Protein AF-A0A6H9LTC9-F1 (afdb_monomer)

Secondary structure (DSSP, 8-state):
-PPPEEEEHHHHHHHHHHHHHIIIIIHHHHHHHHHHHHHTS-SSS-HHHHHHHHHHHHHHHHHHHHHHHHHHEEEE-GGGS-SSS--TTEEEEEEETTT--EEEEEEE-GGG-BGGGTEEETTSHHHHHHTT--TTPEEEEEETTEEEEEEEEEEEE---

Structure (mmCIF, N/CA/C/O backbone):
data_AF-A0A6H9LTC9-F1
#
_entry.id   AF-A0A6H9LTC9-F1
#
loop_
_atom_site.group_PDB
_atom_site.id
_atom_site.type_symbol
_atom_site.label_atom_id
_atom_site.label_alt_id
_atom_site.label_comp_id
_atom_site.label_asym_id
_atom_site.label_entity_id
_atom_site.label_seq_id
_atom_site.pdbx_PDB_ins_code
_atom_site.Cartn_x
_atom_site.Cartn_y
_atom_site.Cartn_z
_atom_site.occupancy
_atom_site.B_iso_or_equiv
_atom_site.auth_seq_id
_atom_site.auth_comp_id
_atom_site.auth_asym_id
_atom_site.auth_atom_id
_atom_site.pdbx_PDB_model_num
ATOM 1 N N . MET A 1 1 ? 16.673 -10.947 12.892 1.00 46.12 1 MET A N 1
ATOM 2 C CA . MET A 1 1 ? 15.208 -11.136 12.839 1.00 46.12 1 MET A CA 1
ATOM 3 C C . MET A 1 1 ? 14.742 -10.571 11.511 1.00 46.12 1 MET A C 1
ATOM 5 O O . MET A 1 1 ? 14.907 -9.379 11.304 1.00 46.12 1 MET A O 1
ATOM 9 N N . SER A 1 2 ? 14.303 -11.404 10.569 1.00 60.75 2 SER A N 1
ATOM 10 C CA . SER A 1 2 ? 13.714 -10.909 9.320 1.00 60.75 2 SER A CA 1
ATOM 11 C C . SER A 1 2 ? 12.396 -10.201 9.637 1.00 60.75 2 SER A C 1
ATOM 13 O O . SER A 1 2 ? 11.565 -10.743 10.365 1.00 60.75 2 SER A O 1
ATOM 15 N N . GLU A 1 3 ? 12.220 -8.985 9.125 1.00 79.88 3 GLU A N 1
ATOM 16 C CA . GLU A 1 3 ? 10.956 -8.258 9.236 1.00 79.88 3 GLU A CA 1
ATOM 17 C C . GLU A 1 3 ? 9.865 -9.049 8.500 1.00 79.88 3 GLU A C 1
ATOM 19 O O . GLU A 1 3 ? 10.003 -9.361 7.314 1.00 79.88 3 GLU A O 1
ATOM 24 N N . LYS A 1 4 ? 8.829 -9.463 9.236 1.00 85.62 4 LYS A N 1
ATOM 25 C CA . LYS A 1 4 ? 7.678 -10.185 8.687 1.00 85.62 4 LYS A CA 1
ATOM 26 C C . LYS A 1 4 ? 6.712 -9.176 8.088 1.00 85.62 4 LYS A C 1
ATOM 28 O O . LYS A 1 4 ? 6.382 -8.187 8.739 1.00 85.62 4 LYS A O 1
ATOM 33 N N . LEU A 1 5 ? 6.239 -9.462 6.882 1.00 89.12 5 LEU A N 1
ATOM 34 C CA . LEU A 1 5 ? 5.215 -8.662 6.224 1.00 89.12 5 LEU A CA 1
ATOM 35 C C . LEU A 1 5 ? 3.867 -9.326 6.446 1.00 89.12 5 LEU A C 1
ATOM 37 O O . LEU A 1 5 ? 3.747 -10.539 6.301 1.00 89.12 5 LEU A O 1
ATOM 41 N N . PHE A 1 6 ? 2.858 -8.546 6.797 1.00 89.69 6 PHE A N 1
ATOM 42 C CA . PHE A 1 6 ? 1.506 -9.050 6.988 1.00 89.69 6 PHE A CA 1
ATOM 43 C C . PHE A 1 6 ? 0.614 -8.493 5.898 1.00 89.69 6 PHE A C 1
ATOM 45 O O . PHE A 1 6 ? 0.638 -7.289 5.648 1.00 89.69 6 PHE A O 1
ATOM 52 N N . MET A 1 7 ? -0.159 -9.363 5.258 1.00 91.69 7 MET A N 1
ATOM 53 C CA . MET A 1 7 ? -1.140 -8.941 4.267 1.00 91.69 7 MET A CA 1
ATOM 54 C C . MET A 1 7 ? -2.256 -9.957 4.091 1.00 91.69 7 MET A C 1
ATOM 56 O O . MET A 1 7 ? -2.167 -11.093 4.559 1.00 91.69 7 MET A O 1
ATOM 60 N N . SER A 1 8 ? -3.302 -9.554 3.384 1.00 92.00 8 SER A N 1
ATOM 61 C CA . SER A 1 8 ? -4.426 -10.419 3.077 1.00 92.00 8 SER A CA 1
ATOM 62 C C . SER A 1 8 ? -4.072 -11.454 2.008 1.00 92.00 8 SER A C 1
ATOM 64 O O . SER A 1 8 ? -3.098 -11.322 1.257 1.00 92.00 8 SER A O 1
ATOM 66 N N . LYS A 1 9 ? -4.905 -12.495 1.899 1.00 91.31 9 LYS A N 1
ATOM 67 C CA . LYS A 1 9 ? -4.814 -13.472 0.804 1.00 91.31 9 LYS A CA 1
ATOM 68 C C . LYS A 1 9 ? -4.931 -12.796 -0.565 1.00 91.31 9 LYS A C 1
ATOM 70 O O . LYS A 1 9 ? -4.177 -13.136 -1.472 1.00 91.31 9 LYS A O 1
ATOM 75 N N . GLU A 1 10 ? -5.830 -11.825 -0.694 1.00 89.69 10 GLU A N 1
ATOM 76 C CA . GLU A 1 10 ? -6.017 -11.042 -1.918 1.00 89.69 10 GLU A CA 1
ATOM 77 C C . GLU A 1 10 ? -4.783 -10.192 -2.239 1.00 89.69 10 GLU A C 1
ATOM 79 O O . GLU A 1 10 ? -4.329 -10.181 -3.381 1.00 89.69 10 GLU A O 1
ATOM 84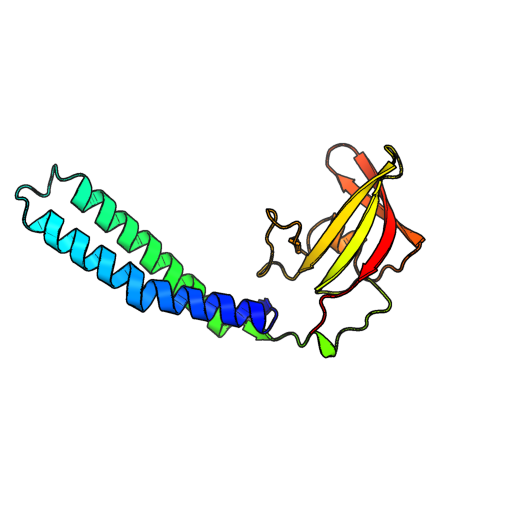 N N . GLY A 1 11 ? -4.190 -9.534 -1.237 1.00 91.12 11 GLY A N 1
ATOM 85 C CA . GLY A 1 11 ? -2.954 -8.763 -1.395 1.00 91.12 11 GLY A CA 1
ATOM 86 C C . GLY A 1 11 ? -1.803 -9.623 -1.913 1.00 91.12 11 GLY A C 1
ATOM 87 O O . GLY A 1 11 ? -1.127 -9.258 -2.877 1.00 91.12 11 GLY A O 1
ATOM 88 N N . ARG A 1 12 ? -1.639 -10.831 -1.358 1.00 93.62 12 ARG A N 1
ATOM 89 C CA . ARG A 1 12 ? -0.637 -11.784 -1.852 1.00 93.62 12 ARG A CA 1
ATOM 90 C C . ARG A 1 12 ? -0.916 -12.207 -3.292 1.00 93.62 12 ARG A C 1
ATOM 92 O O . ARG A 1 12 ? 0.010 -12.239 -4.097 1.00 93.62 12 ARG A O 1
ATOM 99 N N . GLN A 1 13 ? -2.170 -12.512 -3.623 1.00 93.94 13 GLN A N 1
ATOM 100 C CA . GLN A 1 13 ? -2.556 -12.894 -4.983 1.00 93.94 13 GLN A CA 1
ATOM 101 C C . GLN A 1 13 ? -2.289 -11.772 -5.992 1.00 93.94 13 GLN A C 1
ATOM 103 O O . GLN A 1 13 ? -1.823 -12.054 -7.095 1.00 93.94 13 GLN A O 1
ATOM 108 N N . LYS A 1 14 ? -2.523 -10.507 -5.617 1.00 93.25 14 LYS A N 1
ATOM 109 C CA . LYS A 1 14 ? -2.172 -9.343 -6.445 1.00 93.25 14 LYS A CA 1
ATOM 110 C C . LYS A 1 14 ? -0.667 -9.289 -6.720 1.00 93.25 14 LYS A C 1
ATOM 112 O O . LYS A 1 14 ? -0.282 -9.182 -7.881 1.00 93.25 14 LYS A O 1
ATOM 117 N N . LEU A 1 15 ? 0.176 -9.464 -5.697 1.00 94.56 15 LEU A N 1
ATOM 118 C CA . LEU A 1 15 ? 1.634 -9.522 -5.875 1.00 94.56 15 LEU A CA 1
ATOM 119 C C . LEU A 1 15 ? 2.081 -10.705 -6.747 1.00 94.56 15 LEU A C 1
ATOM 121 O O . LEU A 1 15 ? 2.972 -10.560 -7.583 1.00 94.56 15 LEU A O 1
ATOM 125 N N . GLU A 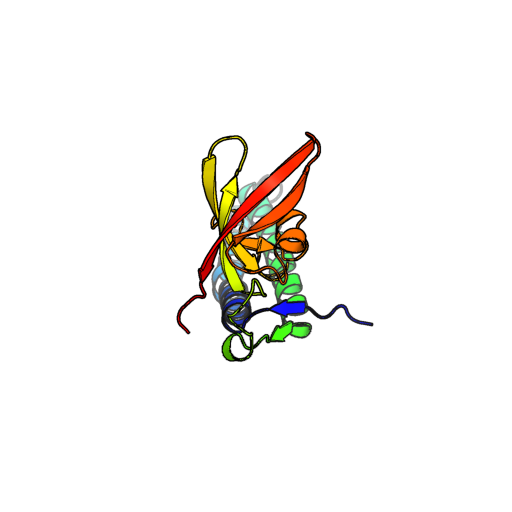1 16 ? 1.477 -11.883 -6.579 1.00 95.88 16 GLU A N 1
ATOM 126 C CA . GLU A 1 16 ? 1.777 -13.061 -7.404 1.00 95.88 16 GLU A CA 1
ATOM 127 C C . GLU A 1 16 ? 1.370 -12.840 -8.871 1.00 95.88 16 GLU A C 1
ATOM 129 O O . GLU A 1 16 ? 2.118 -13.206 -9.785 1.00 95.88 16 GLU A O 1
ATOM 134 N N . ALA A 1 17 ? 0.219 -12.205 -9.110 1.00 97.00 17 ALA A N 1
ATOM 135 C CA . ALA A 1 17 ? -0.252 -11.844 -10.442 1.00 97.00 17 ALA A CA 1
ATOM 136 C C . ALA A 1 17 ? 0.649 -10.789 -11.102 1.00 97.00 17 ALA A C 1
ATOM 138 O O . ALA A 1 17 ? 1.024 -10.949 -12.267 1.00 97.00 17 ALA A O 1
ATOM 139 N N . GLU A 1 18 ? 1.054 -9.759 -10.357 1.00 95.69 18 GLU A N 1
ATOM 140 C CA . GLU A 1 18 ? 1.999 -8.744 -10.825 1.00 95.69 18 GLU A CA 1
ATOM 141 C C . GLU A 1 18 ? 3.350 -9.373 -11.174 1.00 95.69 18 GLU A C 1
ATOM 143 O O . GLU A 1 18 ? 3.849 -9.195 -12.285 1.00 95.69 18 GLU A O 1
ATOM 148 N N . LEU A 1 19 ? 3.904 -10.208 -10.289 1.00 97.50 19 LEU A N 1
ATOM 149 C CA . LEU A 1 19 ? 5.154 -10.921 -10.547 1.00 97.50 19 LEU A CA 1
ATOM 150 C C . LEU A 1 19 ? 5.073 -11.784 -11.810 1.00 97.50 19 LEU A C 1
ATOM 152 O O . LEU A 1 19 ? 6.032 -11.853 -12.584 1.00 97.50 19 LEU A O 1
ATOM 156 N N . LYS A 1 20 ? 3.937 -12.457 -12.022 1.00 97.81 20 LYS A N 1
ATOM 157 C CA . LYS A 1 20 ? 3.699 -13.266 -13.219 1.00 97.81 20 LYS A CA 1
ATOM 158 C C . LYS A 1 20 ? 3.694 -12.388 -14.471 1.00 97.81 20 LYS A C 1
ATOM 160 O O . LYS A 1 20 ? 4.383 -12.721 -15.434 1.00 97.81 20 L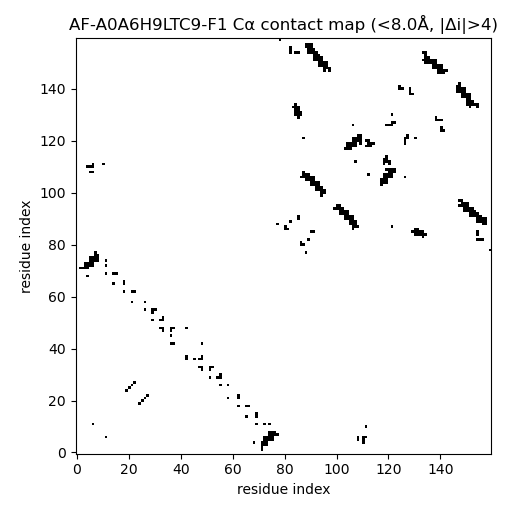YS A O 1
ATOM 165 N N . LYS A 1 21 ? 2.981 -11.260 -14.454 1.00 97.75 21 LYS A N 1
ATOM 166 C CA . LYS A 1 21 ? 2.961 -10.305 -15.571 1.00 97.75 21 LYS A CA 1
ATOM 167 C C . LYS A 1 21 ? 4.370 -9.788 -15.885 1.00 97.75 21 LYS A C 1
ATOM 169 O O . LYS A 1 21 ? 4.820 -9.905 -17.023 1.00 97.75 21 LYS A O 1
ATOM 174 N N . LEU A 1 22 ? 5.103 -9.339 -14.867 1.00 97.44 22 LEU A N 1
ATOM 175 C CA . LEU A 1 22 ? 6.466 -8.831 -15.021 1.00 97.44 22 LEU A CA 1
ATOM 176 C C . LEU A 1 22 ? 7.401 -9.872 -15.655 1.00 97.44 22 LEU A C 1
ATOM 178 O O . LEU A 1 22 ? 8.175 -9.554 -16.555 1.00 97.44 22 LEU A O 1
ATOM 182 N N . LYS A 1 23 ? 7.319 -11.136 -15.219 1.00 97.19 23 LYS A N 1
ATOM 183 C CA . LYS A 1 23 ? 8.203 -12.210 -15.699 1.00 97.19 23 LYS A CA 1
ATOM 184 C C . LYS A 1 23 ? 7.865 -12.731 -17.088 1.00 97.19 23 LYS A C 1
ATOM 186 O O . LYS A 1 23 ? 8.784 -13.043 -17.842 1.00 97.19 23 LYS A O 1
ATOM 191 N N . TYR A 1 24 ? 6.581 -12.912 -17.381 1.00 97.31 24 TYR A N 1
ATOM 192 C CA . TYR A 1 24 ? 6.138 -13.658 -18.561 1.00 97.31 24 TYR A CA 1
ATOM 193 C C . TYR A 1 24 ? 5.576 -12.772 -19.671 1.00 97.31 24 TYR A C 1
ATOM 195 O O . TYR A 1 24 ? 5.461 -13.243 -20.799 1.00 97.31 24 TYR A O 1
ATOM 203 N N . THR A 1 25 ? 5.277 -11.507 -19.378 1.00 96.88 25 THR A N 1
ATOM 204 C CA . THR A 1 25 ? 4.773 -10.541 -20.359 1.00 96.88 25 THR A CA 1
ATOM 205 C C . THR A 1 25 ? 5.779 -9.415 -20.563 1.00 96.88 25 THR A C 1
ATOM 207 O O . THR A 1 25 ? 6.313 -9.260 -21.660 1.00 96.88 25 THR A O 1
ATOM 210 N N . ASP A 1 26 ? 6.101 -8.677 -19.500 1.00 96.62 26 ASP A N 1
ATOM 211 C CA . ASP A 1 26 ? 6.808 -7.400 -19.640 1.00 96.62 26 ASP A CA 1
ATOM 212 C C . ASP A 1 26 ? 8.312 -7.599 -19.903 1.00 96.62 26 ASP A C 1
ATOM 214 O O . ASP A 1 26 ? 8.871 -7.016 -20.831 1.00 96.62 26 ASP A O 1
ATOM 218 N N . ARG A 1 27 ? 8.977 -8.494 -19.157 1.00 97.19 27 ARG A N 1
ATOM 219 C CA . ARG A 1 27 ? 10.399 -8.817 -19.371 1.00 97.19 27 ARG A CA 1
ATOM 220 C C . ARG A 1 27 ? 10.675 -9.333 -20.797 1.00 97.19 27 ARG A C 1
ATOM 222 O O . ARG A 1 27 ? 11.600 -8.812 -21.422 1.00 97.19 27 ARG A O 1
ATOM 229 N N . PRO A 1 28 ? 9.934 -10.319 -21.350 1.00 97.50 28 PRO A N 1
ATOM 230 C CA . PRO A 1 28 ? 10.129 -10.745 -22.737 1.00 97.50 28 PRO A CA 1
ATOM 231 C C . PRO A 1 28 ? 9.896 -9.626 -23.757 1.00 97.50 28 PRO A C 1
ATOM 233 O O . PRO A 1 28 ? 10.648 -9.539 -24.727 1.00 97.50 28 PRO A O 1
ATOM 236 N N . ALA A 1 29 ? 8.899 -8.762 -23.531 1.00 96.75 29 ALA A N 1
ATOM 237 C CA . ALA A 1 29 ? 8.623 -7.626 -24.408 1.00 96.75 29 ALA A CA 1
ATOM 238 C C . ALA A 1 29 ? 9.810 -6.650 -24.460 1.00 96.75 29 ALA A C 1
ATOM 240 O O . ALA A 1 29 ? 10.278 -6.325 -25.550 1.00 96.75 29 ALA A O 1
ATOM 241 N N . ILE A 1 30 ? 10.373 -6.288 -23.303 1.00 95.69 30 ILE A N 1
ATOM 242 C CA . ILE A 1 30 ? 11.552 -5.410 -23.218 1.00 95.69 30 ILE A CA 1
ATOM 243 C C . ILE A 1 30 ? 12.779 -6.060 -23.863 1.00 95.69 30 ILE A C 1
ATOM 245 O O . ILE A 1 30 ? 13.534 -5.407 -24.577 1.00 95.69 30 ILE A O 1
ATOM 249 N N . VAL A 1 31 ? 12.993 -7.365 -23.666 1.00 95.25 31 VAL A N 1
ATOM 250 C CA . VAL A 1 31 ? 14.107 -8.076 -24.321 1.00 95.25 31 VAL A CA 1
ATOM 251 C C . VAL A 1 31 ? 13.966 -8.040 -25.846 1.00 95.25 31 VAL A C 1
ATOM 253 O O . VAL A 1 31 ? 14.963 -7.860 -26.550 1.00 95.25 31 VAL A O 1
ATOM 256 N N . ALA A 1 32 ? 12.745 -8.184 -26.367 1.00 95.25 32 ALA A N 1
ATOM 257 C CA . ALA A 1 32 ? 12.479 -8.065 -27.796 1.00 95.25 32 ALA A CA 1
ATOM 258 C C . ALA A 1 32 ? 12.713 -6.633 -28.308 1.00 95.25 32 ALA A C 1
ATOM 260 O O . ALA A 1 32 ? 13.285 -6.463 -29.382 1.00 95.25 32 ALA A O 1
ATOM 261 N N . GLU A 1 33 ? 12.327 -5.617 -27.537 1.00 93.50 33 GLU A N 1
ATOM 262 C CA . GLU A 1 33 ? 12.567 -4.205 -27.849 1.00 93.50 33 GLU A CA 1
ATOM 263 C C . GLU A 1 33 ? 14.062 -3.871 -27.897 1.00 93.50 33 GLU A C 1
ATOM 265 O O . GLU A 1 33 ? 14.537 -3.350 -28.903 1.00 93.50 33 GLU A O 1
ATOM 270 N N . ILE A 1 34 ? 14.835 -4.290 -26.887 1.00 92.62 34 ILE A N 1
ATOM 271 C CA . ILE A 1 34 ? 16.300 -4.144 -26.868 1.00 92.62 34 ILE A CA 1
ATOM 272 C C . ILE A 1 34 ? 16.922 -4.802 -28.104 1.00 92.62 34 ILE A C 1
ATOM 274 O O . ILE A 1 34 ? 17.844 -4.248 -28.706 1.00 92.62 34 ILE A O 1
ATOM 278 N N . LYS A 1 35 ? 16.438 -5.991 -28.489 1.00 93.12 35 LYS A N 1
ATOM 279 C CA . LYS A 1 35 ? 16.943 -6.696 -29.671 1.00 93.12 35 LYS A CA 1
ATOM 280 C C . LYS A 1 35 ? 16.671 -5.905 -30.953 1.00 93.12 35 LYS A C 1
ATOM 282 O O . LYS A 1 35 ? 17.600 -5.740 -31.735 1.00 93.12 35 LYS A O 1
ATOM 287 N N . ARG A 1 36 ? 15.451 -5.388 -31.139 1.00 90.00 36 ARG A N 1
ATOM 288 C CA . ARG A 1 36 ? 15.100 -4.553 -32.302 1.00 90.00 36 ARG A CA 1
ATOM 289 C C . ARG A 1 36 ? 15.928 -3.274 -32.344 1.00 90.00 36 ARG A C 1
ATOM 291 O O . ARG A 1 36 ? 16.495 -2.957 -33.380 1.00 90.00 36 ARG A O 1
ATOM 298 N N . ALA A 1 37 ? 16.063 -2.581 -31.214 1.00 89.56 37 ALA A N 1
ATOM 299 C CA . ALA A 1 37 ? 16.873 -1.369 -31.128 1.00 89.56 37 ALA A CA 1
ATOM 300 C C . ALA A 1 37 ? 18.342 -1.633 -31.495 1.00 89.56 37 ALA A C 1
ATOM 302 O O . ALA A 1 37 ? 18.974 -0.831 -32.177 1.00 89.56 37 ALA A O 1
ATOM 303 N N . ARG A 1 38 ? 18.869 -2.811 -31.138 1.00 88.44 38 ARG A N 1
ATOM 304 C CA . ARG A 1 38 ? 20.230 -3.226 -31.500 1.00 88.44 38 ARG A CA 1
ATOM 305 C C . ARG A 1 38 ? 20.440 -3.465 -32.995 1.00 88.44 38 ARG A C 1
ATOM 307 O O . ARG A 1 38 ? 21.565 -3.341 -33.469 1.00 88.44 38 ARG A O 1
ATOM 314 N N . GLU A 1 39 ? 19.391 -3.812 -33.730 1.00 88.00 39 GLU A N 1
ATOM 315 C CA . GLU A 1 39 ? 19.449 -4.040 -35.178 1.00 88.00 39 GLU A CA 1
ATOM 316 C C . GLU A 1 39 ? 19.457 -2.721 -35.978 1.00 88.00 39 GLU A C 1
ATOM 318 O O . GLU A 1 39 ? 19.802 -2.733 -37.157 1.00 88.00 39 GLU A O 1
ATOM 323 N N . MET A 1 40 ? 19.153 -1.578 -35.344 1.00 80.19 40 MET A N 1
ATOM 324 C CA . MET A 1 40 ? 19.047 -0.262 -35.997 1.00 80.19 40 MET A CA 1
ATOM 325 C C . MET A 1 40 ? 20.382 0.488 -36.177 1.00 80.19 40 MET A C 1
ATOM 327 O O . MET A 1 40 ? 20.386 1.630 -36.628 1.00 80.19 40 MET A O 1
ATOM 331 N N . GLY A 1 41 ? 21.522 -0.153 -35.898 1.00 75.06 41 GLY A N 1
ATOM 332 C CA . GLY A 1 41 ? 22.848 0.393 -36.207 1.00 75.06 41 GLY A CA 1
ATOM 333 C C . GLY A 1 41 ? 23.579 0.955 -34.989 1.00 75.06 41 GLY A C 1
ATOM 334 O O . GLY A 1 41 ? 23.896 0.203 -34.068 1.00 75.06 41 GLY A O 1
ATOM 335 N N . ASP A 1 42 ? 23.925 2.245 -35.014 1.00 81.62 42 ASP A N 1
ATOM 336 C CA . ASP A 1 42 ? 24.776 2.857 -33.988 1.00 81.62 42 ASP A CA 1
ATOM 337 C C . ASP A 1 42 ? 24.070 2.911 -32.627 1.00 81.62 42 ASP A C 1
ATOM 339 O O . ASP A 1 42 ? 23.090 3.625 -32.423 1.00 81.62 42 ASP A O 1
ATOM 343 N N . LEU A 1 43 ? 24.585 2.130 -31.679 1.00 79.00 43 LEU A N 1
ATOM 344 C CA . LEU A 1 43 ? 24.039 2.010 -30.332 1.00 79.00 43 LEU A CA 1
ATOM 345 C C . LEU A 1 43 ? 24.354 3.213 -29.445 1.00 79.00 43 LEU A C 1
ATOM 347 O O . LEU A 1 43 ? 23.683 3.381 -28.432 1.00 79.00 43 LEU A O 1
ATOM 351 N N . SER A 1 44 ? 25.383 3.996 -29.782 1.00 76.56 44 SER A N 1
ATOM 352 C CA . SER A 1 44 ? 25.857 5.090 -28.932 1.00 76.56 44 SER A CA 1
ATOM 353 C C . SER A 1 44 ? 24.906 6.289 -28.925 1.00 76.56 44 SER A C 1
ATOM 355 O O . SER A 1 44 ? 24.817 6.980 -27.913 1.00 76.56 44 SER A O 1
ATOM 357 N N . GLU A 1 45 ? 24.142 6.479 -30.004 1.00 82.31 45 GLU A N 1
ATOM 358 C CA . GLU A 1 45 ? 23.121 7.530 -30.126 1.00 82.31 45 GLU A CA 1
ATOM 359 C C . GLU A 1 45 ? 21.682 6.984 -30.094 1.00 82.31 45 GLU A C 1
ATOM 361 O O . GLU A 1 45 ? 20.716 7.748 -30.145 1.00 82.31 45 GLU A O 1
ATOM 366 N N . ASN A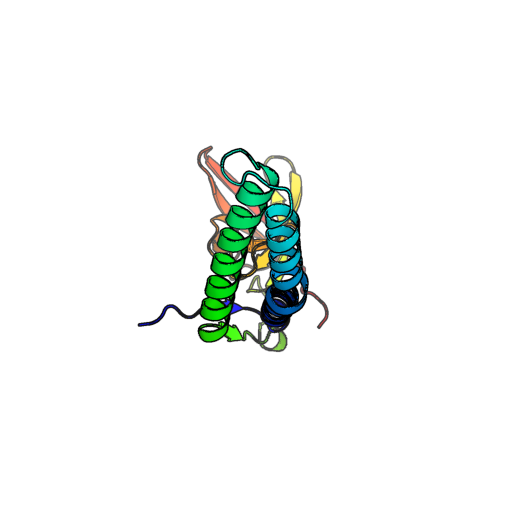 1 46 ? 21.500 5.662 -29.985 1.00 87.44 46 ASN A N 1
ATOM 367 C CA . ASN A 1 46 ? 20.174 5.054 -30.0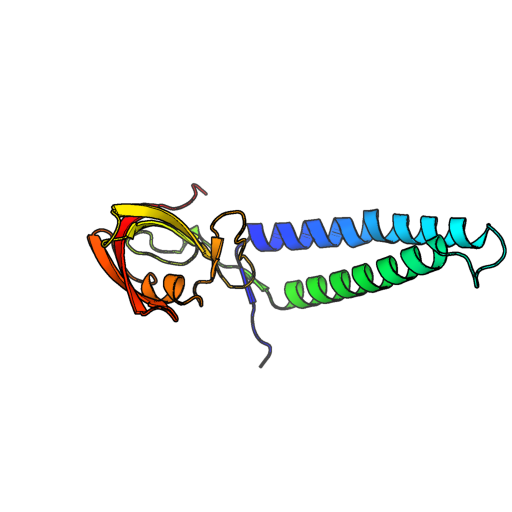22 1.00 87.44 46 ASN A CA 1
ATOM 368 C C . ASN A 1 46 ? 19.427 5.245 -28.690 1.00 87.44 46 ASN A C 1
ATOM 370 O O . ASN A 1 46 ? 19.539 4.449 -27.752 1.00 87.44 46 ASN A O 1
ATOM 374 N N . ALA A 1 47 ? 18.613 6.298 -28.630 1.00 89.56 47 ALA A N 1
ATOM 375 C CA . ALA A 1 47 ? 17.78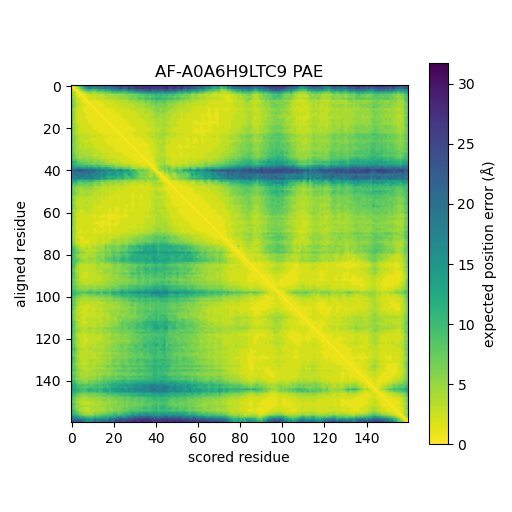4 6.622 -27.475 1.00 89.56 47 ALA A CA 1
ATOM 376 C C . ALA A 1 47 ? 16.820 5.486 -27.080 1.00 89.56 47 ALA A C 1
ATOM 378 O O . ALA A 1 47 ? 16.632 5.239 -25.888 1.00 89.56 47 ALA A O 1
ATOM 379 N N . GLU A 1 48 ? 16.251 4.761 -28.049 1.00 88.69 48 GLU A N 1
ATOM 380 C CA . GLU A 1 48 ? 15.333 3.642 -27.790 1.00 88.69 48 GLU A CA 1
ATOM 381 C C . GLU A 1 48 ? 16.058 2.471 -27.115 1.00 88.69 48 GLU A C 1
ATOM 383 O O . GLU A 1 48 ? 15.550 1.883 -26.160 1.00 88.69 48 GLU A O 1
ATOM 388 N N . TYR A 1 49 ? 17.293 2.175 -27.532 1.00 92.00 49 TYR A N 1
ATOM 389 C CA . TYR A 1 49 ? 18.124 1.158 -26.886 1.00 92.00 49 TYR A CA 1
ATOM 390 C C . TYR A 1 49 ? 18.412 1.517 -25.423 1.00 92.00 49 TYR A C 1
ATOM 392 O O . TYR A 1 49 ? 18.254 0.679 -24.529 1.00 92.00 49 TYR A O 1
ATOM 400 N N . HIS A 1 50 ? 18.811 2.764 -25.162 1.00 93.44 50 HIS A N 1
ATOM 401 C CA . HIS A 1 50 ? 19.084 3.231 -23.804 1.00 93.44 50 HIS A CA 1
ATOM 402 C C . HIS A 1 50 ? 17.829 3.219 -22.923 1.00 93.44 50 HIS A C 1
ATOM 404 O O . HIS A 1 50 ? 17.890 2.738 -21.788 1.00 93.44 50 HIS A O 1
ATOM 410 N N . ALA A 1 51 ? 16.687 3.666 -23.451 1.00 93.31 51 ALA A N 1
ATOM 411 C CA . ALA A 1 51 ? 15.410 3.639 -22.747 1.00 93.31 51 ALA A CA 1
ATOM 412 C C . ALA A 1 51 ? 14.985 2.205 -22.392 1.00 93.31 51 ALA A C 1
ATOM 414 O O . ALA A 1 51 ? 14.679 1.923 -21.231 1.00 93.31 51 ALA A O 1
ATOM 415 N N . ALA A 1 52 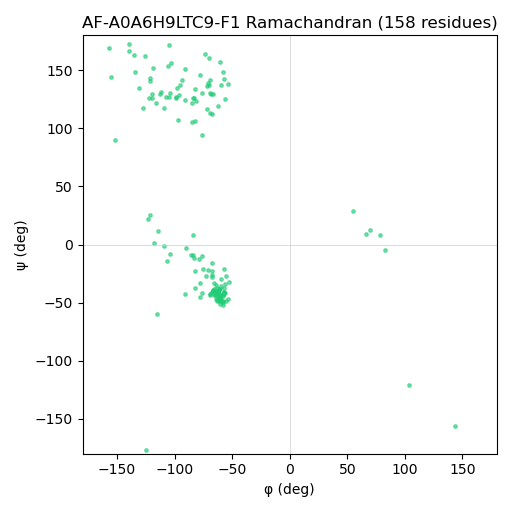? 15.051 1.273 -23.347 1.00 94.00 52 ALA A N 1
ATOM 416 C CA . ALA A 1 52 ? 14.692 -0.125 -23.118 1.00 94.00 52 ALA A CA 1
ATOM 417 C C . ALA A 1 52 ? 15.633 -0.810 -22.104 1.00 94.00 52 ALA A C 1
ATOM 419 O O . ALA A 1 52 ? 15.197 -1.621 -21.282 1.00 94.00 52 ALA A O 1
ATOM 420 N N . LYS A 1 53 ? 16.927 -0.456 -22.090 1.00 94.56 53 LYS A N 1
ATOM 421 C CA . LYS A 1 53 ? 17.889 -0.938 -21.081 1.00 94.56 53 LYS A CA 1
ATOM 422 C C . LYS A 1 53 ? 17.590 -0.413 -19.676 1.00 94.56 53 LYS A C 1
ATOM 424 O O . LYS A 1 53 ? 17.723 -1.177 -18.718 1.00 94.56 53 LYS A O 1
ATOM 429 N N . GLU A 1 54 ? 17.176 0.843 -19.539 1.00 95.75 54 GLU A N 1
ATOM 430 C CA . GLU A 1 54 ? 16.776 1.384 -18.237 1.00 95.75 54 GLU A CA 1
ATOM 431 C C . GLU A 1 54 ? 15.464 0.750 -17.759 1.00 95.75 54 GLU A C 1
ATOM 433 O O . GLU A 1 54 ? 15.374 0.299 -16.617 1.00 95.75 54 GLU A O 1
ATOM 438 N N . GLN A 1 55 ? 14.478 0.591 -18.647 1.00 95.56 55 GLN A N 1
ATOM 439 C CA . GLN A 1 55 ? 13.243 -0.132 -18.330 1.00 95.56 55 GLN A CA 1
ATOM 440 C C . GLN A 1 55 ? 13.515 -1.570 -17.873 1.00 95.56 55 GLN A C 1
ATOM 442 O O . GLN A 1 55 ? 12.933 -2.021 -16.884 1.00 95.56 55 GLN A O 1
ATOM 447 N N . GLN A 1 56 ? 14.442 -2.276 -18.534 1.00 96.69 56 GLN A N 1
ATOM 448 C CA . GLN A 1 56 ? 14.888 -3.602 -18.107 1.00 96.69 56 GLN A CA 1
ATOM 449 C C . GLN A 1 56 ? 15.400 -3.571 -16.662 1.00 96.69 56 GLN A C 1
ATOM 451 O O . GLN A 1 56 ? 14.985 -4.392 -15.848 1.00 96.69 56 GLN A O 1
ATOM 456 N N . LYS A 1 57 ? 16.273 -2.617 -16.321 1.00 97.38 57 LYS A N 1
ATOM 457 C CA . LYS A 1 57 ? 16.828 -2.478 -14.967 1.00 97.38 57 LYS A CA 1
ATOM 458 C C . LYS A 1 57 ? 15.736 -2.219 -13.926 1.00 97.38 57 LYS A C 1
ATOM 460 O O . LYS A 1 57 ? 15.745 -2.852 -12.870 1.00 97.38 57 LYS A O 1
ATOM 465 N N . VAL A 1 58 ? 14.785 -1.337 -14.233 1.00 97.12 58 VAL A N 1
ATOM 466 C CA . VAL A 1 58 ? 13.647 -1.031 -13.355 1.00 97.12 58 VAL A CA 1
ATOM 467 C C . VAL A 1 58 ? 12.799 -2.278 -13.106 1.00 97.12 58 VAL A C 1
ATOM 469 O O . VAL A 1 58 ? 12.491 -2.592 -11.955 1.00 97.12 58 VAL A O 1
ATOM 472 N N . ILE A 1 59 ? 12.447 -3.023 -14.157 1.00 97.19 59 ILE A N 1
ATOM 473 C CA . ILE A 1 59 ? 11.626 -4.231 -14.017 1.00 97.19 59 ILE A CA 1
ATOM 474 C C . ILE A 1 59 ? 12.356 -5.344 -13.267 1.00 97.19 59 ILE A C 1
ATOM 476 O O . ILE A 1 59 ? 11.745 -5.995 -12.421 1.00 97.19 59 ILE A O 1
ATOM 480 N N . GLU A 1 60 ? 13.652 -5.545 -13.505 1.00 97.50 60 GLU A N 1
ATOM 481 C CA . GLU A 1 60 ? 14.429 -6.530 -12.747 1.00 97.50 60 GLU A CA 1
ATOM 482 C C . GLU A 1 60 ? 14.483 -6.180 -11.255 1.00 97.50 60 GLU A C 1
ATOM 484 O O . GLU A 1 60 ? 14.292 -7.060 -10.412 1.00 97.50 60 GLU A O 1
ATOM 489 N N . GLY A 1 61 ? 14.650 -4.895 -10.922 1.00 97.56 61 GLY A N 1
ATOM 490 C CA . GLY A 1 61 ? 14.564 -4.412 -9.543 1.00 97.56 61 GLY A CA 1
ATOM 491 C C . GLY A 1 61 ? 13.212 -4.730 -8.899 1.00 97.56 61 GLY A C 1
ATOM 492 O O . GLY A 1 61 ? 13.168 -5.322 -7.820 1.00 97.56 61 GLY A O 1
ATOM 493 N N . LYS A 1 62 ? 12.109 -4.428 -9.598 1.00 96.81 62 LYS A N 1
ATOM 494 C CA . LYS A 1 62 ? 10.746 -4.739 -9.131 1.00 96.81 62 LYS A CA 1
ATOM 495 C C . LYS A 1 62 ? 10.517 -6.237 -8.936 1.00 96.81 62 LYS A C 1
ATOM 497 O O . LYS A 1 62 ? 9.946 -6.647 -7.929 1.00 96.81 62 LYS A O 1
ATOM 502 N N . ILE A 1 63 ? 10.985 -7.072 -9.864 1.00 97.50 63 ILE A N 1
ATOM 503 C CA . ILE A 1 63 ? 10.855 -8.531 -9.762 1.00 97.50 63 ILE A CA 1
ATOM 504 C C . ILE A 1 63 ? 11.562 -9.045 -8.506 1.00 97.50 63 ILE A C 1
ATOM 506 O O . ILE A 1 63 ? 10.970 -9.822 -7.755 1.00 97.50 63 ILE A O 1
ATOM 510 N N . VAL A 1 64 ? 12.798 -8.602 -8.256 1.00 97.38 64 VAL A N 1
ATOM 511 C CA . VAL A 1 64 ? 13.549 -8.988 -7.055 1.00 97.38 64 VAL A CA 1
ATOM 512 C C . VAL A 1 64 ? 12.825 -8.519 -5.796 1.00 97.38 64 VAL A C 1
ATOM 514 O O . VAL A 1 64 ? 12.655 -9.313 -4.872 1.00 97.38 64 VAL A O 1
ATOM 517 N N . GLU A 1 65 ? 12.352 -7.274 -5.765 1.00 95.00 65 GLU A N 1
ATOM 518 C CA . GLU A 1 65 ? 11.615 -6.731 -4.623 1.00 95.00 65 GLU A CA 1
ATOM 519 C C . GLU A 1 65 ? 10.366 -7.565 -4.301 1.00 95.00 65 GLU A C 1
ATOM 521 O O . GLU A 1 65 ? 10.207 -8.025 -3.168 1.00 95.00 65 GLU A O 1
ATOM 526 N N . ILE A 1 66 ? 9.513 -7.828 -5.297 1.00 95.38 66 ILE A N 1
ATOM 527 C CA . ILE A 1 66 ? 8.280 -8.602 -5.106 1.00 95.38 66 ILE A CA 1
ATOM 528 C C . ILE A 1 66 ? 8.603 -10.032 -4.665 1.00 95.38 66 ILE A C 1
ATOM 530 O O . ILE A 1 66 ? 7.963 -10.554 -3.755 1.00 95.38 66 ILE A O 1
ATOM 534 N N . GLN A 1 67 ? 9.628 -10.670 -5.240 1.00 95.50 67 GLN A N 1
ATOM 535 C CA . GLN A 1 67 ? 10.062 -11.995 -4.789 1.00 95.50 67 GLN A CA 1
ATOM 536 C C . GLN A 1 67 ? 10.502 -11.986 -3.321 1.00 95.50 67 GLN A C 1
ATOM 538 O O . GLN A 1 67 ? 10.120 -12.880 -2.568 1.00 95.50 67 GLN A O 1
ATOM 543 N N . GLN A 1 68 ? 11.266 -10.977 -2.898 1.00 94.62 68 GLN A N 1
ATOM 544 C CA . GLN A 1 68 ? 11.696 -10.840 -1.505 1.00 94.62 68 GLN A CA 1
ATOM 545 C C . GLN A 1 68 ? 10.521 -10.577 -0.561 1.00 94.62 68 GLN A C 1
ATOM 547 O O . GLN A 1 68 ? 10.492 -11.136 0.537 1.00 94.62 68 GLN A O 1
ATOM 552 N N . LYS A 1 69 ? 9.537 -9.775 -0.983 1.00 92.38 69 LYS A N 1
ATOM 553 C CA . LYS A 1 69 ? 8.289 -9.567 -0.239 1.00 92.38 69 LYS A CA 1
ATOM 554 C C . LYS A 1 69 ? 7.535 -10.887 -0.077 1.00 92.38 69 LYS A C 1
ATOM 556 O O . LYS A 1 69 ? 7.248 -11.277 1.052 1.00 92.38 69 LYS A O 1
ATOM 561 N N . LEU A 1 70 ? 7.318 -11.633 -1.165 1.00 93.81 70 LEU A N 1
ATOM 562 C CA . LEU A 1 70 ? 6.580 -12.906 -1.157 1.00 93.81 70 LEU A CA 1
ATOM 563 C C . LEU A 1 70 ? 7.145 -13.951 -0.183 1.00 93.81 70 LEU A C 1
ATOM 565 O O . LEU A 1 70 ? 6.377 -14.703 0.419 1.00 93.81 70 LEU A O 1
ATOM 569 N N . LEU A 1 71 ? 8.467 -13.974 0.012 1.00 93.69 71 LEU A N 1
ATOM 570 C CA . LEU A 1 71 ? 9.139 -14.870 0.963 1.00 93.69 71 LEU A CA 1
ATOM 571 C C . LEU A 1 71 ? 8.890 -14.508 2.437 1.00 93.69 71 LEU A C 1
ATOM 573 O O . LEU A 1 71 ? 9.056 -15.358 3.310 1.00 93.69 71 LEU A O 1
ATOM 577 N N . LYS A 1 72 ? 8.515 -13.258 2.727 1.00 93.12 72 LYS A N 1
ATOM 578 C CA . LYS A 1 72 ? 8.342 -12.722 4.088 1.00 93.12 72 LYS A CA 1
ATOM 579 C C . LYS A 1 72 ? 6.877 -12.593 4.512 1.00 93.12 72 LYS A C 1
ATOM 581 O O . LYS A 1 72 ? 6.623 -12.284 5.677 1.00 93.12 72 LYS A O 1
ATOM 586 N N . ILE A 1 73 ? 5.934 -12.803 3.590 1.00 93.25 73 ILE A N 1
ATOM 587 C CA . ILE A 1 73 ? 4.499 -12.627 3.838 1.00 93.25 73 ILE A CA 1
ATOM 588 C C . ILE A 1 73 ? 3.964 -13.686 4.799 1.00 93.25 73 ILE A C 1
ATOM 590 O O . ILE A 1 73 ? 4.079 -14.890 4.563 1.00 93.25 73 ILE A O 1
ATOM 594 N N . GLN A 1 74 ? 3.265 -13.212 5.821 1.00 90.94 74 GLN A N 1
ATOM 595 C CA . GLN A 1 74 ? 2.319 -13.968 6.622 1.00 90.94 74 GLN A CA 1
ATOM 596 C C . GLN A 1 74 ? 0.901 -13.506 6.276 1.00 90.94 74 GLN A C 1
ATOM 598 O O . GLN A 1 74 ? 0.609 -12.309 6.284 1.00 90.94 74 GLN A O 1
ATOM 603 N N . ILE A 1 75 ? 0.032 -14.460 5.939 1.00 91.06 75 ILE A N 1
ATOM 604 C CA . ILE A 1 75 ? -1.353 -14.169 5.565 1.00 91.06 75 ILE A CA 1
ATOM 605 C C . ILE A 1 75 ? -2.179 -13.860 6.810 1.00 91.06 75 ILE A C 1
ATOM 607 O O . ILE A 1 75 ? -2.169 -14.636 7.765 1.00 91.06 75 ILE A O 1
ATOM 611 N N . ILE A 1 76 ? -2.916 -12.752 6.763 1.00 88.94 76 ILE A N 1
ATOM 612 C CA . ILE A 1 76 ? -3.966 -12.423 7.723 1.00 88.94 76 ILE A CA 1
ATOM 613 C C . ILE A 1 76 ? -5.291 -12.983 7.202 1.00 88.94 76 ILE A C 1
ATOM 615 O O . ILE A 1 76 ? -5.716 -12.666 6.087 1.00 88.94 76 ILE A O 1
ATOM 619 N N . ASP A 1 77 ? -5.950 -13.800 8.022 1.00 86.25 77 ASP A N 1
ATOM 620 C CA . ASP A 1 77 ? -7.305 -14.273 7.757 1.00 86.25 77 ASP A CA 1
ATOM 621 C C . ASP A 1 77 ? -8.326 -13.238 8.250 1.00 86.25 77 ASP A C 1
ATOM 623 O O . ASP A 1 77 ? -8.555 -13.097 9.454 1.00 86.25 77 ASP A O 1
ATOM 627 N N . LYS A 1 78 ? -8.944 -12.515 7.309 1.00 86.19 78 LYS A N 1
ATOM 628 C CA . LYS A 1 78 ? -9.955 -11.486 7.591 1.00 86.19 78 LYS A CA 1
ATOM 629 C C . LYS A 1 78 ? -11.173 -12.024 8.338 1.00 86.19 78 LYS A C 1
ATOM 631 O O . LYS A 1 78 ? -11.750 -11.294 9.139 1.00 86.19 78 LYS A O 1
ATOM 636 N N . SER A 1 79 ? -11.522 -13.296 8.139 1.00 85.44 79 SER A N 1
ATOM 637 C CA . SER A 1 79 ? -12.681 -13.919 8.794 1.00 85.44 79 SER A CA 1
ATOM 638 C C . SER A 1 79 ? -12.487 -14.058 10.305 1.00 85.44 79 SER A C 1
ATOM 640 O O . SER A 1 79 ? -13.460 -14.137 11.050 1.00 85.44 79 SER A O 1
ATOM 642 N N . SER A 1 80 ? -11.232 -14.075 10.762 1.00 86.12 80 SER A N 1
ATOM 643 C CA . SER A 1 80 ? -10.883 -14.191 12.182 1.00 86.12 80 SER A CA 1
ATOM 644 C C . SER A 1 80 ? -10.866 -12.850 12.924 1.00 86.12 80 SER A C 1
ATOM 646 O O . SER A 1 80 ? -10.737 -12.828 14.148 1.00 86.12 80 SER A O 1
ATOM 648 N N . ILE A 1 81 ? -10.985 -11.731 12.202 1.00 88.69 81 ILE A N 1
ATOM 649 C CA . ILE A 1 81 ? -10.901 -10.388 12.774 1.00 88.69 81 ILE A CA 1
ATOM 650 C C . ILE A 1 81 ? -12.268 -9.999 13.361 1.00 88.69 81 ILE A C 1
ATOM 652 O O . ILE A 1 81 ? -13.273 -10.051 12.642 1.00 88.69 81 ILE A O 1
ATOM 656 N N . PRO A 1 82 ? -12.334 -9.588 14.642 1.00 90.06 82 PRO A N 1
ATOM 657 C CA . PRO A 1 82 ? -13.563 -9.071 15.232 1.00 90.06 82 PRO A CA 1
ATOM 658 C C . PRO A 1 82 ? -14.098 -7.855 14.460 1.00 90.06 82 PRO A C 1
ATOM 660 O O . PRO A 1 82 ? -13.333 -7.086 13.883 1.00 90.06 82 PRO A O 1
ATOM 663 N N . LYS A 1 83 ? -15.423 -7.688 14.435 1.00 91.06 83 LYS A N 1
ATOM 664 C CA . LYS A 1 83 ? -16.113 -6.637 13.658 1.00 91.06 83 LYS A CA 1
ATOM 665 C C . LYS A 1 83 ? -16.826 -5.605 14.541 1.00 91.06 83 LYS A C 1
ATOM 667 O O . LYS A 1 83 ? -17.652 -4.839 14.061 1.00 91.06 83 LYS A O 1
ATOM 672 N N . ASP A 1 84 ? -16.555 -5.624 15.845 1.00 90.69 84 ASP A N 1
ATOM 673 C CA . ASP A 1 84 ? -17.154 -4.732 16.844 1.00 90.69 84 ASP A CA 1
ATOM 674 C C . ASP A 1 84 ? -16.469 -3.360 16.912 1.00 90.69 84 ASP A C 1
ATOM 676 O O . ASP A 1 84 ? -17.069 -2.381 17.356 1.00 90.69 84 ASP A O 1
ATOM 680 N N . LYS A 1 85 ? -15.213 -3.288 16.468 1.00 95.44 85 LYS A N 1
ATOM 681 C CA . LYS A 1 85 ? -14.358 -2.100 16.516 1.00 95.44 85 LYS A CA 1
ATOM 682 C C . LYS A 1 85 ? -13.549 -1.973 15.237 1.00 95.44 85 LYS A C 1
ATOM 684 O O . LYS A 1 85 ? -13.516 -2.874 14.399 1.00 95.44 85 LYS A O 1
ATOM 689 N N . VAL A 1 86 ? -12.857 -0.850 15.100 1.00 96.25 86 VAL A N 1
ATOM 690 C CA . VAL A 1 86 ? -11.920 -0.649 14.005 1.00 96.25 86 VAL A CA 1
ATOM 691 C C . VAL A 1 86 ? -10.710 -1.559 14.200 1.00 96.25 86 VAL A C 1
ATOM 693 O O . VAL A 1 86 ? -9.897 -1.371 15.106 1.00 96.25 86 VAL A O 1
ATOM 696 N N . TYR A 1 87 ? -10.575 -2.527 13.304 1.00 94.44 87 TYR A N 1
ATOM 697 C CA . TYR A 1 87 ? -9.412 -3.398 13.175 1.00 94.44 87 TYR A CA 1
ATOM 698 C C . TYR A 1 87 ? -8.868 -3.338 11.743 1.00 94.44 87 TYR A C 1
ATOM 700 O O . TYR A 1 87 ? -9.363 -2.589 10.897 1.00 94.44 87 TYR A O 1
ATOM 708 N N . LEU A 1 88 ? -7.833 -4.130 11.454 1.00 93.19 88 LEU A N 1
ATOM 709 C CA . LEU A 1 88 ? -7.329 -4.280 10.090 1.00 93.19 88 LEU A CA 1
ATOM 710 C C . LEU A 1 88 ? -8.456 -4.684 9.129 1.00 93.19 88 LEU A C 1
ATOM 712 O O . LEU A 1 88 ? -9.283 -5.538 9.438 1.00 93.19 88 LEU A O 1
ATOM 716 N N . TYR A 1 89 ? -8.447 -4.072 7.948 1.00 93.69 89 TYR A N 1
ATOM 717 C CA . TYR A 1 89 ? -9.428 -4.220 6.872 1.00 93.69 89 TYR A CA 1
ATOM 718 C C . TYR A 1 89 ? -10.839 -3.701 7.175 1.00 93.69 89 TYR A C 1
ATOM 720 O O . TYR A 1 89 ? -11.741 -3.922 6.366 1.00 93.69 89 TYR A O 1
ATOM 728 N N . ALA A 1 90 ? -11.042 -2.991 8.288 1.00 95.38 90 ALA A N 1
ATOM 729 C CA . ALA A 1 90 ? -12.263 -2.225 8.507 1.00 95.38 90 ALA A CA 1
ATOM 730 C C . ALA A 1 90 ? -12.323 -1.017 7.558 1.00 95.38 90 ALA A C 1
ATOM 732 O O . ALA A 1 90 ? -11.310 -0.356 7.321 1.00 95.38 90 ALA A O 1
ATOM 733 N N . LYS A 1 91 ? -13.521 -0.727 7.051 1.00 96.38 91 LYS A N 1
ATOM 734 C CA . LYS A 1 91 ? -13.893 0.556 6.452 1.00 96.38 91 LYS A CA 1
ATOM 735 C C . LYS A 1 91 ? -14.581 1.399 7.510 1.00 96.38 91 LYS A C 1
ATOM 737 O O . LYS A 1 91 ? -15.513 0.923 8.162 1.00 96.38 91 LYS A O 1
ATOM 742 N N . VAL A 1 92 ? -14.115 2.622 7.686 1.00 97.75 92 VAL A N 1
ATOM 743 C CA . VAL A 1 92 ? -14.549 3.509 8.756 1.00 97.75 92 VAL A CA 1
ATOM 744 C C . VAL A 1 92 ? -14.974 4.829 8.148 1.00 97.75 92 VAL A C 1
ATOM 746 O O . VAL A 1 92 ? -14.150 5.516 7.554 1.00 97.75 92 VAL A O 1
ATOM 749 N N . LEU A 1 93 ? -16.250 5.165 8.313 1.00 97.94 93 LEU A N 1
ATOM 750 C CA . LEU A 1 93 ? -16.758 6.497 8.017 1.00 97.94 93 LEU A CA 1
ATOM 751 C C . LEU A 1 93 ? -16.514 7.362 9.246 1.00 97.94 93 LEU A C 1
ATOM 753 O O . LEU A 1 93 ? -16.989 7.034 10.340 1.00 97.94 93 LEU A O 1
ATOM 757 N N . ILE A 1 94 ? -15.774 8.441 9.058 1.00 97.56 94 ILE A N 1
ATOM 758 C CA . ILE A 1 94 ? -15.484 9.427 10.086 1.00 97.56 94 ILE A CA 1
ATOM 759 C C . ILE A 1 94 ? -16.031 10.782 9.674 1.00 97.56 94 ILE A C 1
ATOM 761 O O . ILE A 1 94 ? -16.131 11.072 8.486 1.00 97.56 94 ILE A O 1
ATOM 765 N N . LYS A 1 95 ? -16.359 11.600 10.666 1.00 97.94 95 LYS A N 1
ATOM 766 C CA . LYS A 1 95 ? -16.857 12.953 10.468 1.00 97.94 95 LYS A CA 1
ATOM 767 C C . LYS A 1 95 ? -15.969 13.957 11.178 1.00 97.94 95 LYS A C 1
ATOM 769 O O . LYS A 1 95 ? -15.727 13.786 12.374 1.00 97.94 95 LYS A O 1
ATOM 774 N N . ASP A 1 96 ? -15.481 14.963 10.466 1.00 96.06 96 ASP A N 1
ATOM 775 C CA . ASP A 1 96 ? -14.762 16.084 11.063 1.00 96.06 96 ASP A CA 1
ATOM 776 C C . ASP A 1 96 ? -15.737 16.943 11.884 1.00 96.06 96 ASP A C 1
ATOM 778 O O . ASP A 1 96 ? -16.836 17.280 11.441 1.00 96.06 96 ASP A O 1
ATOM 782 N N . LEU A 1 97 ? -15.365 17.249 13.127 1.00 95.19 97 LEU A N 1
ATOM 783 C CA . LEU A 1 97 ? -16.213 18.010 14.045 1.00 95.19 97 LEU A CA 1
ATOM 784 C C . LEU A 1 97 ? -16.107 19.534 13.872 1.00 95.19 97 LEU A C 1
ATOM 786 O O . LEU A 1 97 ? -16.865 20.255 14.523 1.00 95.19 97 LEU A O 1
ATOM 790 N N . GLU A 1 98 ? -15.164 20.034 13.072 1.00 92.81 98 GLU A N 1
ATOM 791 C CA . GLU A 1 98 ? -14.997 21.465 12.803 1.00 92.81 98 GLU A CA 1
ATOM 792 C C . GLU A 1 98 ? -15.786 21.926 11.572 1.00 92.81 98 GLU A C 1
ATOM 794 O O . GLU A 1 98 ? -16.434 22.974 11.639 1.00 92.81 98 GLU A O 1
ATOM 799 N N . ASP A 1 99 ? -15.775 21.159 10.480 1.00 93.94 99 ASP A N 1
ATOM 800 C CA . ASP A 1 99 ? -16.426 21.528 9.210 1.00 93.94 99 ASP A CA 1
ATOM 801 C C . ASP A 1 99 ? -17.557 20.587 8.759 1.00 93.94 99 ASP A C 1
ATOM 803 O O . ASP A 1 99 ? -18.222 20.871 7.760 1.00 93.94 99 ASP A O 1
ATOM 807 N N . ASP A 1 100 ? -17.860 19.550 9.547 1.00 93.12 100 ASP A N 1
ATOM 808 C CA . ASP A 1 100 ? -18.944 18.591 9.307 1.00 93.12 100 ASP A CA 1
ATOM 809 C C . ASP A 1 100 ? -18.698 17.653 8.099 1.00 93.12 100 ASP A C 1
ATOM 811 O O . ASP A 1 100 ? -19.623 16.950 7.683 1.00 93.12 100 ASP A O 1
ATOM 815 N N . GLU A 1 101 ? -17.474 17.603 7.546 1.00 96.25 101 GLU A N 1
ATOM 816 C CA . GLU A 1 101 ? -17.121 16.751 6.401 1.00 96.25 101 GLU A CA 1
ATOM 817 C C . GLU A 1 101 ? -17.051 15.261 6.782 1.00 96.25 101 GLU A C 1
ATOM 819 O O . GLU A 1 101 ? -16.485 14.880 7.809 1.00 96.25 101 GLU A O 1
ATOM 824 N N . GLU A 1 102 ? -17.610 14.391 5.933 1.00 96.81 102 GLU A N 1
ATOM 825 C CA . GLU A 1 102 ? -17.548 12.937 6.100 1.00 96.81 102 GLU A CA 1
ATOM 826 C C . GLU A 1 102 ? -16.544 12.304 5.133 1.00 96.81 102 GLU A C 1
ATOM 828 O O . GLU A 1 102 ? -16.606 12.516 3.922 1.00 96.81 102 GLU A O 1
ATOM 833 N N . ILE A 1 103 ? -15.658 11.462 5.667 1.00 95.25 103 ILE A N 1
ATOM 834 C CA . ILE A 1 103 ? -14.612 10.774 4.906 1.00 95.25 103 ILE A CA 1
ATOM 835 C C . ILE A 1 103 ? -14.639 9.288 5.265 1.00 95.25 103 ILE A C 1
ATOM 837 O O . ILE A 1 103 ? -14.725 8.922 6.438 1.00 95.25 103 ILE A O 1
ATOM 841 N N . GLU A 1 104 ? -14.569 8.406 4.267 1.00 96.69 104 GLU A N 1
ATOM 842 C CA . GLU A 1 104 ? -14.478 6.961 4.489 1.00 96.69 104 GLU A CA 1
ATOM 843 C C . GLU A 1 104 ? -13.058 6.470 4.217 1.00 96.69 104 GLU A C 1
ATOM 845 O O . GLU A 1 104 ? -12.521 6.680 3.137 1.00 96.69 104 GLU A O 1
ATOM 850 N N . TYR A 1 105 ? -12.471 5.761 5.181 1.00 96.19 105 TYR A N 1
ATOM 851 C CA . TYR A 1 105 ? -11.151 5.155 5.038 1.00 96.19 105 TYR A CA 1
ATOM 852 C C . TYR A 1 105 ? -11.191 3.649 5.236 1.00 96.19 105 TYR A C 1
ATOM 854 O O . TYR A 1 105 ? -11.857 3.142 6.140 1.00 96.19 105 TYR A O 1
ATOM 862 N N . LYS A 1 106 ? -10.379 2.919 4.470 1.00 95.94 106 LYS A N 1
ATOM 863 C CA . LYS A 1 106 ? -10.080 1.510 4.739 1.00 95.94 106 LYS A CA 1
ATOM 864 C C . LYS A 1 106 ? -8.740 1.375 5.449 1.00 95.94 106 LYS A C 1
ATOM 866 O O . LYS A 1 106 ? -7.714 1.819 4.947 1.00 95.94 106 LYS A O 1
ATOM 871 N N . ILE A 1 107 ? -8.727 0.694 6.592 1.00 95.25 107 ILE A N 1
ATOM 872 C CA . ILE A 1 107 ? -7.495 0.435 7.343 1.00 95.25 107 ILE A CA 1
ATOM 873 C C . ILE A 1 107 ? -6.794 -0.796 6.773 1.00 95.25 107 ILE A C 1
ATOM 875 O O . ILE A 1 107 ? -7.383 -1.872 6.707 1.00 95.25 107 ILE A O 1
ATOM 879 N N . ALA A 1 108 ? -5.521 -0.681 6.411 1.00 94.38 108 ALA A N 1
ATOM 880 C CA . ALA A 1 108 ? -4.731 -1.789 5.885 1.00 94.38 108 ALA A CA 1
ATOM 881 C C . ALA A 1 108 ? -3.331 -1.860 6.519 1.00 94.38 108 ALA A C 1
ATOM 883 O O . ALA A 1 108 ? -2.854 -0.892 7.123 1.00 94.38 108 ALA A O 1
ATOM 884 N N . PRO A 1 109 ? -2.630 -3.002 6.406 1.00 93.31 109 PRO A N 1
ATOM 885 C CA . PRO A 1 109 ? -1.197 -3.048 6.665 1.00 93.31 109 PRO A CA 1
ATOM 886 C C . PRO A 1 109 ? -0.433 -2.116 5.706 1.00 93.31 109 PRO A C 1
ATOM 888 O O . PRO A 1 109 ? -0.919 -1.858 4.606 1.00 93.31 109 PRO A O 1
ATOM 891 N N . PRO A 1 110 ? 0.788 -1.669 6.061 1.00 92.06 110 PRO A N 1
ATOM 892 C CA . PRO A 1 110 ? 1.603 -0.805 5.200 1.00 92.06 110 PRO A CA 1
ATOM 893 C C . PRO A 1 110 ? 1.806 -1.339 3.774 1.00 92.06 110 PRO A C 1
ATOM 895 O O . PRO A 1 110 ? 1.866 -0.560 2.832 1.00 92.06 110 PRO A O 1
ATOM 898 N N . GLU A 1 111 ? 1.857 -2.662 3.617 1.00 90.69 111 GLU A N 1
ATOM 899 C CA . GLU A 1 111 ? 2.081 -3.319 2.325 1.00 90.69 111 GLU A CA 1
ATOM 900 C C . GLU A 1 111 ? 0.856 -3.319 1.399 1.00 90.69 111 GLU A C 1
ATOM 902 O O . GLU A 1 111 ? 0.971 -3.721 0.245 1.00 90.69 111 GLU A O 1
ATOM 907 N N . GLU A 1 112 ? -0.316 -2.919 1.897 1.00 90.56 112 GLU A N 1
ATOM 908 C CA . GLU A 1 112 ? -1.587 -2.903 1.157 1.00 90.56 112 GLU A CA 1
ATOM 909 C C . GLU A 1 112 ? -2.224 -1.502 1.134 1.00 90.56 112 GLU A C 1
ATOM 911 O O . GLU A 1 112 ? -3.433 -1.375 0.950 1.00 90.56 112 GLU A O 1
ATOM 916 N N . VAL A 1 113 ? -1.421 -0.456 1.349 1.00 93.25 113 VAL A N 1
ATOM 917 C CA . VAL A 1 113 ? -1.846 0.948 1.251 1.00 93.25 113 VAL A CA 1
ATOM 918 C C . VAL A 1 113 ? -2.093 1.324 -0.206 1.00 93.25 113 VAL A C 1
ATOM 920 O O . VAL A 1 113 ? -1.314 0.968 -1.088 1.00 93.25 113 VAL A O 1
ATOM 923 N N . ASP A 1 114 ? -3.158 2.083 -0.431 1.00 93.19 114 ASP A N 1
ATOM 924 C CA . ASP A 1 114 ? -3.585 2.580 -1.735 1.00 93.19 114 ASP A CA 1
ATOM 925 C C . ASP A 1 114 ? -4.329 3.903 -1.507 1.00 93.19 114 ASP A C 1
ATOM 927 O O . ASP A 1 114 ? -5.529 3.924 -1.228 1.00 93.19 114 ASP A O 1
ATOM 931 N N . LEU A 1 115 ? -3.576 5.007 -1.520 1.00 90.56 115 LEU A N 1
ATOM 932 C CA . LEU A 1 115 ? -4.102 6.335 -1.188 1.00 90.56 115 LEU A CA 1
ATOM 933 C C . LEU A 1 115 ? -5.098 6.843 -2.233 1.00 90.56 115 LEU A C 1
ATOM 935 O O . LEU A 1 115 ? -5.998 7.592 -1.878 1.00 90.56 115 LEU A O 1
ATOM 939 N N . ASP A 1 116 ? -4.969 6.404 -3.487 1.00 92.50 116 ASP A N 1
ATOM 940 C CA . ASP A 1 116 ? -5.907 6.741 -4.561 1.00 92.50 116 ASP A CA 1
ATOM 941 C C . ASP A 1 116 ? -7.293 6.103 -4.343 1.00 92.50 116 ASP A C 1
ATOM 943 O O . ASP A 1 116 ? -8.265 6.502 -4.980 1.00 92.50 116 ASP A O 1
ATOM 947 N N . ASN A 1 117 ? -7.386 5.106 -3.455 1.00 91.88 117 ASN A N 1
ATOM 948 C CA . ASN A 1 117 ? -8.612 4.383 -3.114 1.00 91.88 117 ASN A CA 1
ATOM 949 C C . ASN A 1 117 ? -8.957 4.477 -1.614 1.00 91.88 117 ASN A C 1
ATOM 951 O O . ASN A 1 117 ? -9.587 3.565 -1.070 1.00 91.88 117 ASN A O 1
ATOM 955 N N . ASP A 1 118 ? -8.490 5.530 -0.936 1.00 94.81 118 ASP A N 1
ATOM 956 C CA . ASP A 1 118 ? -8.737 5.796 0.490 1.00 94.81 118 ASP A CA 1
ATOM 957 C C .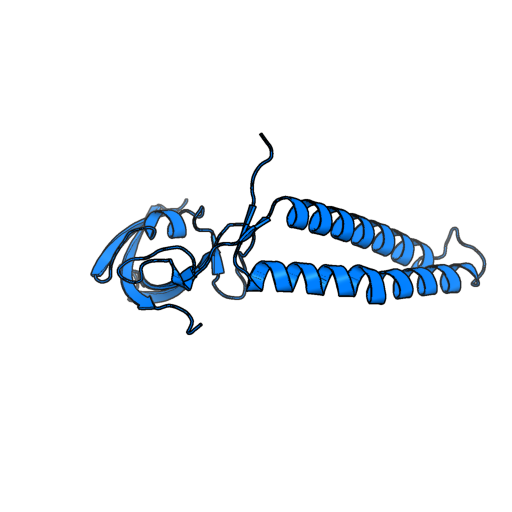 ASP A 1 118 ? -8.340 4.633 1.422 1.00 94.81 118 ASP A C 1
ATOM 959 O O . ASP A 1 118 ? -8.897 4.422 2.507 1.00 94.81 118 ASP A O 1
ATOM 963 N N . VAL A 1 119 ? -7.339 3.846 1.015 1.00 95.69 119 VAL A N 1
ATOM 964 C CA . VAL A 1 119 ? -6.776 2.760 1.819 1.00 95.69 119 VAL A CA 1
ATOM 965 C C . VAL A 1 119 ? -5.532 3.260 2.537 1.00 95.69 119 VAL A C 1
ATOM 967 O O . VAL A 1 119 ? -4.463 3.422 1.949 1.00 95.69 119 VAL A O 1
ATOM 970 N N . ILE A 1 120 ? -5.653 3.456 3.845 1.00 95.94 120 ILE A N 1
ATOM 971 C CA . ILE A 1 120 ? -4.612 4.035 4.691 1.00 95.94 120 ILE A CA 1
ATOM 972 C C . ILE A 1 120 ? -3.921 2.985 5.557 1.00 95.94 120 ILE A C 1
ATOM 974 O O . ILE A 1 120 ? -4.481 1.960 5.950 1.00 95.94 120 ILE A O 1
ATOM 978 N N . SER A 1 121 ? -2.673 3.278 5.916 1.00 95.50 121 SER A N 1
ATOM 979 C CA . SER A 1 121 ? -1.898 2.418 6.805 1.00 95.50 121 SER A CA 1
ATOM 980 C C . SER A 1 121 ? -2.448 2.466 8.226 1.00 95.50 121 SER A C 1
ATOM 982 O O . SER A 1 121 ? -2.641 3.548 8.783 1.00 95.50 121 SER A O 1
ATOM 984 N N . VAL A 1 122 ? -2.545 1.309 8.878 1.00 94.44 122 VAL A N 1
ATOM 985 C CA . VAL A 1 122 ? -2.759 1.201 10.331 1.00 94.44 122 VAL A CA 1
ATOM 986 C C . VAL A 1 122 ? -1.674 1.928 11.142 1.00 94.44 122 VAL A C 1
ATOM 988 O O . VAL A 1 122 ? -1.901 2.279 12.291 1.00 94.44 122 VAL A O 1
ATOM 991 N N . LYS A 1 123 ? -0.498 2.181 10.546 1.00 93.75 123 LYS A N 1
ATOM 992 C CA . LYS A 1 123 ? 0.610 2.935 11.160 1.00 93.75 123 LYS A CA 1
ATOM 993 C C . LYS A 1 123 ? 0.561 4.445 10.886 1.00 93.75 123 LYS A C 1
ATOM 995 O O . LYS A 1 123 ? 1.441 5.164 11.348 1.00 93.75 123 LYS A O 1
ATOM 1000 N N . SER A 1 124 ? -0.399 4.928 10.097 1.00 93.88 124 SER A N 1
ATOM 1001 C CA . SER A 1 124 ? -0.592 6.371 9.891 1.00 93.88 124 SER A CA 1
ATOM 1002 C C . SER A 1 124 ? -1.135 7.034 11.170 1.00 93.88 124 SER A C 1
ATOM 1004 O O . SER A 1 124 ? -1.691 6.323 12.014 1.00 93.88 124 SER A O 1
ATOM 1006 N N . PRO A 1 125 ? -1.019 8.368 11.337 1.00 93.62 125 PRO A N 1
ATOM 1007 C CA . PRO A 1 125 ? -1.585 9.068 12.495 1.00 93.62 125 PRO A CA 1
ATOM 1008 C C . PRO A 1 125 ? -3.078 8.774 12.684 1.00 93.62 125 PRO A C 1
ATOM 1010 O O . PRO A 1 125 ? -3.513 8.393 13.768 1.00 93.62 125 PRO A O 1
ATOM 1013 N N . ILE A 1 126 ? -3.843 8.852 11.596 1.00 94.38 126 ILE A N 1
ATOM 1014 C CA . ILE A 1 126 ? -5.278 8.574 11.588 1.00 94.38 126 ILE A CA 1
ATOM 1015 C C . ILE A 1 126 ? -5.585 7.086 11.814 1.00 94.38 126 ILE A C 1
ATOM 1017 O O . ILE A 1 126 ? -6.417 6.753 12.653 1.00 94.38 126 ILE A O 1
ATOM 1021 N N . GLY A 1 127 ? -4.856 6.171 11.165 1.00 95.38 127 GLY A N 1
ATOM 1022 C CA . GLY A 1 127 ? -5.039 4.729 11.355 1.00 95.38 127 GLY A CA 1
ATOM 1023 C C . GLY A 1 127 ? -4.732 4.275 12.785 1.00 95.38 127 GLY A C 1
ATOM 1024 O O . GLY A 1 127 ? -5.449 3.441 13.335 1.00 95.38 127 GLY A O 1
ATOM 1025 N N . THR A 1 128 ? -3.719 4.878 13.412 1.00 95.44 128 THR A N 1
ATOM 1026 C CA . THR A 1 128 ? -3.355 4.623 14.814 1.00 95.44 128 THR A CA 1
ATOM 1027 C C . THR A 1 128 ? -4.423 5.159 15.764 1.00 95.44 128 THR A C 1
ATOM 1029 O O . THR A 1 128 ? -4.776 4.480 16.725 1.00 95.44 128 THR A O 1
ATOM 1032 N N . ALA A 1 129 ? -4.964 6.351 15.490 1.00 96.06 129 ALA A N 1
ATOM 1033 C CA . ALA A 1 129 ? -6.022 6.954 16.295 1.00 96.06 129 ALA A CA 1
ATOM 1034 C C . ALA A 1 129 ? -7.339 6.164 16.224 1.00 96.06 129 ALA A C 1
ATOM 1036 O O . ALA A 1 129 ? -8.065 6.094 17.216 1.00 96.06 129 ALA A O 1
ATOM 1037 N N . LEU A 1 130 ? -7.627 5.549 15.073 1.00 96.94 130 LEU A N 1
ATOM 1038 C CA . LEU A 1 130 ? -8.822 4.739 14.851 1.00 96.94 130 LEU A CA 1
ATOM 1039 C C . LEU A 1 130 ? -8.739 3.338 15.464 1.00 96.94 130 LEU A C 1
ATOM 1041 O O . LEU A 1 130 ? -9.760 2.798 15.878 1.00 96.94 130 LEU A O 1
ATOM 1045 N N . LEU A 1 131 ? -7.557 2.724 15.519 1.00 95.69 131 LEU A N 1
ATOM 1046 C CA . LEU A 1 131 ? -7.415 1.320 15.905 1.00 95.69 131 LEU A CA 1
ATOM 1047 C C . LEU A 1 131 ? -8.024 1.021 17.292 1.00 95.69 131 LEU A C 1
ATOM 1049 O O . LEU A 1 131 ? -7.665 1.622 18.303 1.00 95.69 131 LEU A O 1
ATOM 1053 N N . GLY A 1 132 ? -8.929 0.040 17.349 1.00 96.25 132 GLY A N 1
ATOM 1054 C CA . GLY A 1 132 ? -9.599 -0.404 18.575 1.00 96.25 132 GLY A CA 1
ATOM 1055 C C . GLY A 1 132 ? -10.750 0.489 19.052 1.00 96.25 132 GLY A C 1
ATOM 1056 O O . GLY A 1 132 ? -11.264 0.263 20.154 1.00 96.25 132 GLY A O 1
ATOM 1057 N N . LYS A 1 133 ? -11.156 1.478 18.250 1.00 98.00 133 LYS A N 1
ATOM 1058 C CA . LYS A 1 133 ? -12.276 2.386 18.529 1.00 98.00 133 LYS A CA 1
ATOM 1059 C C . LYS A 1 133 ? -13.596 1.875 17.964 1.00 98.00 133 LYS A C 1
ATOM 1061 O O . LYS A 1 133 ? -13.604 1.137 16.981 1.00 98.00 133 LYS A O 1
ATOM 1066 N N . GLY A 1 134 ? -14.700 2.230 18.615 1.00 97.50 134 GLY A N 1
ATOM 1067 C CA . GLY A 1 134 ? -16.063 1.894 18.201 1.00 97.50 134 GLY A CA 1
ATOM 1068 C C . GLY A 1 134 ? -16.830 3.070 17.589 1.00 97.50 134 GLY A C 1
ATOM 1069 O O . GLY A 1 134 ? -16.386 4.214 17.630 1.00 97.50 134 GLY A O 1
ATOM 1070 N N . VAL A 1 135 ? -18.013 2.776 17.043 1.00 97.94 135 VAL A N 1
ATOM 1071 C CA . VAL A 1 135 ? -18.962 3.791 16.549 1.00 97.94 135 VAL A CA 1
ATOM 1072 C C . VAL A 1 135 ? -19.383 4.732 17.687 1.00 97.94 135 VAL A C 1
ATOM 1074 O O . VAL A 1 135 ? -19.658 4.274 18.795 1.00 97.94 135 VAL A O 1
ATOM 1077 N N . GLY A 1 136 ? -19.434 6.035 17.403 1.00 97.56 136 GLY A N 1
ATOM 1078 C CA . GLY A 1 136 ? -19.747 7.111 18.348 1.00 97.56 136 GLY A CA 1
ATOM 1079 C C . GLY A 1 136 ? -18.560 7.582 19.198 1.00 97.56 136 GLY A C 1
ATOM 1080 O O . GLY A 1 136 ? -18.697 8.529 19.971 1.00 97.56 136 GLY A O 1
ATOM 1081 N N . GLU A 1 137 ? -17.386 6.948 19.095 1.00 98.19 137 GLU A N 1
ATOM 1082 C CA . GLU A 1 137 ? -16.177 7.467 19.739 1.00 98.19 137 GLU A CA 1
ATOM 1083 C C . GLU A 1 137 ? -15.571 8.629 18.941 1.00 98.19 137 GLU A C 1
ATOM 1085 O O . GLU A 1 137 ? -15.565 8.627 17.709 1.00 98.19 137 GLU A O 1
ATOM 1090 N N . ILE A 1 138 ? -14.988 9.591 19.664 1.00 97.88 138 ILE A N 1
ATOM 1091 C CA . ILE A 1 138 ? -14.229 10.704 19.088 1.00 97.88 138 ILE A CA 1
ATOM 1092 C C . ILE A 1 138 ? -12.736 10.391 19.170 1.00 97.88 138 ILE A C 1
ATOM 1094 O O . ILE A 1 138 ? -12.197 10.126 20.250 1.00 97.88 138 ILE A O 1
ATOM 1098 N N . ILE A 1 139 ? -12.054 10.483 18.035 1.00 96.94 139 ILE A N 1
ATOM 1099 C CA . ILE A 1 139 ? -10.603 10.365 17.929 1.00 96.94 139 ILE A CA 1
ATOM 1100 C C . ILE A 1 139 ? -9.957 11.739 17.752 1.00 96.94 139 ILE A C 1
ATOM 1102 O O . ILE A 1 139 ? -10.582 12.693 17.294 1.00 96.94 139 ILE A O 1
ATOM 1106 N N . LYS A 1 140 ? -8.683 11.839 18.131 1.00 96.31 140 LYS A N 1
ATOM 1107 C CA . LYS A 1 140 ? -7.861 13.038 17.950 1.00 96.31 140 LYS A CA 1
ATOM 1108 C C . LYS A 1 140 ? -6.674 12.673 17.078 1.00 96.31 140 LYS A C 1
ATOM 1110 O O . LYS A 1 140 ? -5.962 11.726 17.408 1.00 96.31 140 LYS A O 1
ATOM 1115 N N . VAL A 1 141 ? -6.472 13.415 15.999 1.00 94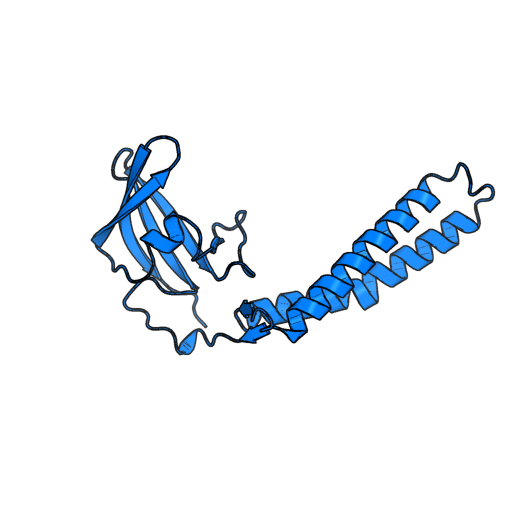.31 141 VAL A N 1
ATOM 1116 C CA . VAL A 1 141 ? -5.375 13.195 15.057 1.00 94.31 141 VAL A CA 1
ATOM 1117 C C . VAL A 1 141 ? -4.466 14.414 15.085 1.00 94.31 141 VAL A C 1
ATOM 1119 O O . VAL A 1 141 ? -4.907 15.534 14.839 1.00 94.31 141 VAL A O 1
ATOM 1122 N N . GLU A 1 142 ? -3.196 14.191 15.410 1.00 90.56 142 GLU A N 1
ATOM 1123 C CA . GLU A 1 142 ? -2.175 15.236 15.382 1.00 90.56 142 GLU A CA 1
ATOM 1124 C C . GLU A 1 142 ? -1.666 15.421 13.950 1.00 90.56 142 GLU A C 1
ATOM 1126 O O . GLU A 1 142 ? -1.179 14.481 13.317 1.00 90.56 142 GLU A O 1
ATOM 1131 N N . VAL A 1 143 ? -1.769 16.649 13.449 1.00 85.62 143 VAL A N 1
ATOM 1132 C CA . VAL A 1 143 ? -1.237 17.085 12.156 1.00 85.62 143 VAL A CA 1
ATOM 1133 C C . VAL A 1 143 ? -0.345 18.316 12.363 1.00 85.62 143 VAL A C 1
ATOM 1135 O O . VAL A 1 143 ? -0.453 18.984 13.392 1.00 85.62 143 VAL A O 1
ATOM 1138 N N . PRO A 1 144 ? 0.525 18.684 11.404 1.00 87.69 144 PRO A N 1
ATOM 1139 C CA . PRO A 1 144 ? 1.380 19.867 11.552 1.00 87.69 144 PRO A CA 1
ATOM 1140 C C . PRO A 1 144 ? 0.620 21.173 11.842 1.00 87.69 144 PRO A C 1
ATOM 1142 O O . PRO A 1 144 ? 1.175 22.075 12.461 1.00 87.69 144 PRO A O 1
ATOM 1145 N N . ALA A 1 145 ? -0.641 21.271 11.406 1.00 86.56 145 ALA A N 1
ATOM 1146 C CA . ALA A 1 145 ? -1.503 22.433 11.620 1.00 86.56 145 ALA A CA 1
ATOM 1147 C C . ALA A 1 145 ? -2.217 22.457 12.990 1.00 86.56 145 ALA A C 1
ATOM 1149 O O . ALA A 1 145 ? -2.782 23.488 13.347 1.00 86.56 145 ALA A O 1
ATOM 1150 N N . GLY A 1 146 ? -2.204 21.363 13.764 1.00 90.44 146 GLY A N 1
ATOM 1151 C CA . GLY A 1 146 ? -2.926 21.264 15.035 1.00 90.44 146 GLY A CA 1
ATOM 1152 C C . GLY A 1 146 ? -3.514 19.878 15.308 1.00 90.44 146 GLY A C 1
ATOM 1153 O O . GLY A 1 146 ? -3.034 18.866 14.802 1.00 90.44 146 GLY A O 1
ATOM 1154 N N . ILE A 1 147 ? -4.555 19.829 16.141 1.00 94.56 147 ILE A N 1
ATOM 1155 C CA . ILE A 1 147 ? -5.277 18.595 16.471 1.00 94.56 147 ILE A CA 1
ATOM 1156 C C . ILE A 1 147 ? -6.648 18.650 15.813 1.00 94.56 147 ILE A C 1
ATOM 1158 O O . ILE A 1 147 ? -7.467 19.473 16.211 1.00 94.56 147 ILE A O 1
ATOM 1162 N N . ILE A 1 148 ? -6.906 17.721 14.897 1.00 94.44 148 ILE A N 1
ATOM 1163 C CA . ILE A 1 148 ? -8.222 17.544 14.279 1.00 94.44 148 ILE A CA 1
ATOM 1164 C C . ILE A 1 148 ? -8.994 16.484 15.069 1.00 94.44 148 ILE A C 1
ATOM 1166 O O . ILE A 1 148 ? -8.407 15.504 15.554 1.00 94.44 148 ILE A O 1
ATOM 1170 N N . LYS A 1 149 ? -10.303 16.680 15.245 1.00 96.81 149 LYS A N 1
ATOM 1171 C CA . LYS A 1 149 ? -11.178 15.727 15.938 1.00 96.81 149 LYS A CA 1
ATOM 1172 C C . LYS A 1 149 ? -12.161 15.115 14.959 1.00 96.81 149 LYS A C 1
ATOM 1174 O O . LYS A 1 149 ? -12.891 15.844 14.303 1.00 96.81 149 LYS A O 1
ATOM 1179 N N . TYR A 1 150 ? -12.240 13.790 14.977 1.00 97.44 150 TYR A N 1
ATOM 1180 C CA . TYR A 1 150 ? -13.204 13.058 14.168 1.00 97.44 150 TYR A CA 1
ATOM 1181 C C . TYR A 1 150 ? -14.115 12.198 15.036 1.00 97.44 150 TYR A C 1
ATOM 1183 O O . TYR A 1 150 ? -13.638 11.567 15.980 1.00 97.44 150 TYR A O 1
ATOM 1191 N N . GLU A 1 151 ? -15.399 12.125 14.699 1.00 98.00 151 GLU A N 1
ATOM 1192 C CA . GLU A 1 151 ? -16.340 11.146 15.250 1.00 98.00 151 GLU A CA 1
ATOM 1193 C C . GLU A 1 151 ? -16.460 9.935 14.320 1.00 98.00 151 GLU A C 1
ATOM 1195 O O . GLU A 1 151 ? -16.535 10.077 13.101 1.00 98.00 151 GLU A O 1
ATOM 1200 N N . ILE A 1 152 ? -16.472 8.726 14.885 1.00 98.19 152 ILE A N 1
ATOM 1201 C CA . ILE A 1 152 ? -16.659 7.494 14.113 1.00 98.19 152 ILE A CA 1
ATOM 1202 C C . ILE A 1 152 ? -18.151 7.267 13.877 1.00 98.19 152 ILE A C 1
ATOM 1204 O O . ILE A 1 152 ? -18.872 6.817 14.765 1.00 98.19 152 ILE A O 1
ATOM 1208 N N . MET A 1 153 ? -18.598 7.500 12.649 1.00 97.94 153 MET A N 1
ATOM 1209 C CA . MET A 1 153 ? -20.006 7.394 12.265 1.00 97.94 153 MET A CA 1
ATOM 1210 C C . MET A 1 153 ? -20.414 5.953 11.961 1.00 97.94 153 MET A C 1
ATOM 1212 O O . MET A 1 153 ? -21.530 5.526 12.264 1.00 97.94 153 MET A O 1
ATOM 1216 N N . LYS A 1 154 ? -19.517 5.178 11.339 1.00 97.25 154 LYS A N 1
ATOM 1217 C CA . LYS A 1 154 ? -19.817 3.812 10.899 1.00 97.25 154 LYS A CA 1
ATOM 1218 C C . LYS A 1 154 ? -18.558 2.970 10.787 1.00 97.25 154 LYS A C 1
ATOM 1220 O O . LYS A 1 154 ? -17.528 3.439 10.319 1.00 97.25 154 LYS A O 1
ATOM 1225 N N . ILE A 1 155 ? -18.685 1.692 11.134 1.00 96.69 155 ILE A N 1
ATOM 1226 C CA . ILE A 1 155 ? -17.679 0.663 10.868 1.00 96.69 155 ILE A CA 1
ATOM 1227 C C . ILE A 1 155 ? -18.331 -0.397 9.983 1.00 96.69 155 ILE A C 1
ATOM 1229 O O . ILE A 1 155 ? -19.431 -0.876 10.264 1.00 96.69 155 ILE A O 1
ATOM 1233 N N . SER A 1 156 ? -17.674 -0.741 8.882 1.00 93.62 156 SER A N 1
ATOM 1234 C CA . SER A 1 156 ? -18.103 -1.802 7.979 1.00 93.62 156 SER A CA 1
ATOM 1235 C C . SER A 1 156 ? -16.911 -2.620 7.494 1.00 93.62 156 SER A C 1
ATOM 1237 O O . SER A 1 156 ? -15.756 -2.250 7.684 1.00 93.62 156 SER A O 1
ATOM 1239 N N . HIS A 1 157 ? -17.183 -3.772 6.893 1.00 87.62 157 HIS A N 1
ATOM 1240 C CA . HIS A 1 157 ? -16.161 -4.668 6.363 1.00 87.62 157 HIS A CA 1
ATOM 1241 C C . HIS A 1 157 ? -16.598 -5.123 4.974 1.00 87.62 157 HIS A C 1
ATOM 1243 O O . HIS A 1 157 ? -17.801 -5.245 4.718 1.00 87.62 157 HIS A O 1
ATOM 1249 N N . ASP A 1 158 ? -15.636 -5.377 4.085 1.00 77.50 158 ASP A N 1
ATOM 1250 C CA . ASP A 1 158 ? -15.946 -6.021 2.809 1.00 77.50 158 ASP A CA 1
ATOM 1251 C C . ASP A 1 158 ? -16.640 -7.369 3.077 1.00 77.50 158 ASP A C 1
ATOM 1253 O O . ASP A 1 158 ? -16.344 -8.053 4.062 1.00 77.50 158 ASP A O 1
ATOM 1257 N N . LYS A 1 159 ? -17.617 -7.719 2.236 1.00 58.44 159 LYS A N 1
ATOM 1258 C CA . LYS A 1 159 ? -18.200 -9.062 2.259 1.00 58.44 159 LYS A CA 1
ATOM 1259 C C . LYS A 1 159 ? -17.145 -10.011 1.691 1.00 58.44 159 LYS A C 1
ATOM 1261 O O . LYS A 1 159 ? -16.758 -9.825 0.539 1.00 58.44 159 LYS A O 1
ATOM 1266 N N . ASP A 1 160 ? -16.670 -10.943 2.513 1.00 47.94 160 ASP A N 1
ATOM 1267 C CA . ASP A 1 160 ? -15.869 -12.089 2.065 1.00 47.94 160 ASP A CA 1
ATOM 1268 C C . ASP A 1 160 ? -16.636 -12.940 1.035 1.00 47.94 160 ASP A C 1
ATOM 1270 O O . ASP A 1 160 ? -17.879 -13.078 1.181 1.00 47.94 160 ASP A O 1
#

pLDDT: mean 92.25, std 7.8, range [46.12, 98.19]

Mean predicted aligned error: 5.81 Å

Solvent-accessible surface area (backbone atoms only — not comparable to full-atom values): 8973 Å² total; per-residue (Å²): 131,83,79,72,40,56,42,41,63,66,57,50,50,51,53,53,52,50,49,47,43,47,63,74,48,51,47,55,51,39,55,52,49,35,52,56,43,60,72,74,58,70,68,92,78,34,62,66,34,53,49,33,52,49,51,48,53,53,52,52,51,51,49,54,50,52,54,56,49,65,76,34,56,44,75,49,66,71,89,77,53,72,84,80,38,37,41,83,58,24,34,36,34,32,28,37,75,87,80,68,51,73,50,67,38,31,27,22,46,76,86,62,50,37,73,95,72,39,22,40,27,43,84,37,62,61,33,49,46,42,54,74,39,42,70,76,41,76,36,66,31,78,50,99,91,45,76,49,48,32,36,28,74,39,77,46,64,79,84,129

Sequence (160 aa):
MSEKLFMSKEGRQKLEAELKKLKYTDRPAIVAEIKRAREMGDLSENAEYHAAKEQQKVIEGKIVEIQQKLLKIQIIDKSSIPKDKVYLYAKVLIKDLEDDEEIEYKIAPPEEVDLDNDVISVKSPIGTALLGKGVGEIIKVEVPAGIIKYEIMKISHDKD

Foldseek 3Di:
DDDAAEFAPVLLVVLVVVLCCLPPPVLVVLVVQLVVLVVPDDPVPRPSNVVSVVVNVVSVVSNVVSVVNSVRYDHDDPVPDDQQFDDAQKWWWKAWPPPRDIDIAGEHDPSPADVVVRYDYCPAQVNVQRHPHGAQDKTWGDDPVGIIIIGTHDIDHDDD

Radius of gyration: 21.87 Å; Cα contacts (8 Å, |Δi|>4): 239; chains: 1; bounding box: 46×37×56 Å

Nearest PDB structures (foldseek):
  4wqt-assembly3_Z  TM=8.540E-01  e=2.409E-12  Thermus thermophilus HB8
  3aoh-assembly2_Y  TM=8.259E-01  e=2.955E-11  Thermus thermophilus HB8
  2eul-assembly1_A  TM=5.096E-01  e=1.111E-11  Thermus thermophilus HB8
  2f23-assembly2_B  TM=4.740E-01  e=1.705E-11  Thermus thermophilus HB27
  2pn0-assembly2_C  TM=5.555E-01  e=2.463E-08  Nitrosomonas europaea